Protein AF-A0A9K3NCN4-F1 (afdb_monomer_lite)

Radius of gyration: 15.62 Å; chains: 1; bounding box: 36×31×40 Å

Secondary structure (DSSP, 8-state):
-HHHHHHH-THHHHHHHHHHHTT---TT-EEEEEE-TTSGGGTT----EEEEEE----B-TTSSS-BPPP-HHHHHHHHHHHHHHHHHTT------------TT-HHHHHHHHHHHHHHHHTT--

pLDDT: mean 79.11, std 15.47, range [36.84, 95.0]

InterPro domains:
  IPR031053 Chromodomain-helicase-DNA-binding protein 1-like [PTHR47157] (1-123)
  IPR043472 Macro domain-like [G3DSA:3.40.220.10] (1-124)
  IPR043472 Macro domain-like [SSF52949] (4-121)

Structure (mmCIF, N/CA/C/O backbone):
data_AF-A0A9K3NCN4-F1
#
_entry.id   AF-A0A9K3NCN4-F1
#
loop_
_atom_site.group_PDB
_atom_site.id
_atom_site.type_symbol
_atom_site.label_atom_id
_atom_site.label_alt_id
_atom_site.label_comp_id
_atom_site.label_asym_id
_atom_site.label_entity_id
_atom_site.label_seq_id
_atom_site.pdbx_PDB_ins_code
_atom_site.Cartn_x
_atom_site.Cartn_y
_atom_site.Cartn_z
_atom_site.occupancy
_atom_site.B_iso_or_equiv
_atom_site.auth_seq_id
_atom_site.auth_comp_id
_atom_site.auth_asym_id
_atom_site.auth_atom_id
_atom_site.pdbx_PDB_model_num
ATOM 1 N N . MET A 1 1 ? 9.938 -10.197 5.974 1.00 61.78 1 MET A N 1
ATOM 2 C CA . MET A 1 1 ? 8.781 -9.272 5.950 1.00 61.78 1 MET A CA 1
ATOM 3 C C . MET A 1 1 ? 7.516 -10.028 5.585 1.00 61.78 1 MET A C 1
ATOM 5 O O . MET A 1 1 ? 6.628 -10.057 6.418 1.00 61.78 1 MET A O 1
ATOM 9 N N . TYR A 1 2 ? 7.467 -10.703 4.430 1.00 69.75 2 TYR A N 1
ATOM 10 C CA . TYR A 1 2 ? 6.329 -11.560 4.056 1.00 69.75 2 TYR A CA 1
ATOM 11 C C . TYR A 1 2 ? 6.019 -12.630 5.120 1.00 69.75 2 TYR A C 1
ATOM 13 O O . TYR A 1 2 ? 4.909 -12.672 5.631 1.00 69.75 2 TYR A O 1
ATOM 21 N N . ASP A 1 3 ? 7.036 -13.359 5.595 1.00 75.75 3 ASP A N 1
ATOM 22 C CA . ASP A 1 3 ? 6.861 -14.377 6.650 1.00 75.75 3 ASP A CA 1
ATOM 23 C C . ASP A 1 3 ? 6.365 -13.816 7.994 1.00 75.75 3 ASP A C 1
ATOM 25 O O . ASP A 1 3 ? 5.787 -14.543 8.794 1.00 75.75 3 ASP A O 1
ATOM 29 N N . ALA A 1 4 ? 6.604 -12.529 8.270 1.00 77.25 4 ALA A N 1
ATOM 30 C CA . ALA A 1 4 ? 6.109 -11.888 9.487 1.00 77.25 4 ALA A CA 1
ATOM 31 C C . ALA A 1 4 ? 4.619 -11.538 9.359 1.00 77.25 4 ALA A C 1
ATOM 33 O O . ALA A 1 4 ? 3.880 -11.706 10.319 1.00 77.25 4 ALA A O 1
ATOM 34 N N . LEU A 1 5 ? 4.178 -11.113 8.168 1.00 79.00 5 LEU A N 1
ATOM 35 C CA . LEU A 1 5 ? 2.761 -10.887 7.872 1.00 79.00 5 LEU A CA 1
ATOM 36 C C . LEU A 1 5 ? 1.978 -12.204 7.859 1.00 79.00 5 LEU A C 1
ATOM 38 O O . LEU A 1 5 ? 0.899 -12.262 8.427 1.00 79.00 5 LEU A O 1
ATOM 42 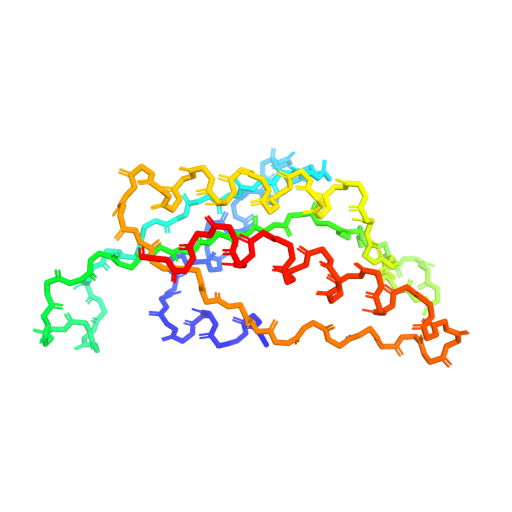N N . ALA A 1 6 ? 2.556 -13.273 7.308 1.00 80.31 6 ALA A N 1
ATOM 43 C CA . ALA A 1 6 ? 1.941 -14.600 7.316 1.00 80.31 6 ALA A CA 1
ATOM 44 C C . ALA A 1 6 ? 1.759 -15.179 8.733 1.00 80.31 6 ALA A C 1
ATOM 46 O O . ALA A 1 6 ? 0.852 -15.971 8.957 1.00 80.31 6 ALA A O 1
ATOM 47 N N . ARG A 1 7 ? 2.612 -14.788 9.692 1.00 80.62 7 ARG A N 1
ATOM 48 C CA . ARG A 1 7 ? 2.434 -15.127 11.116 1.00 80.62 7 ARG A CA 1
ATOM 49 C C . ARG A 1 7 ? 1.370 -14.277 11.802 1.00 80.62 7 ARG A C 1
ATOM 51 O O . ARG A 1 7 ? 0.778 -14.755 12.756 1.00 80.62 7 ARG A O 1
ATOM 58 N N . LEU A 1 8 ? 1.179 -13.038 11.346 1.00 78.38 8 LEU A N 1
ATOM 59 C CA . LEU A 1 8 ? 0.173 -12.127 11.889 1.00 78.38 8 LEU A CA 1
ATOM 60 C C . LEU A 1 8 ? -1.241 -12.552 11.484 1.00 78.38 8 LEU A C 1
ATOM 62 O O . LEU A 1 8 ? -2.141 -12.486 12.309 1.00 78.38 8 LEU A O 1
ATOM 66 N N . SER A 1 9 ? -1.429 -12.961 10.227 1.00 81.81 9 SER A N 1
ATOM 67 C CA . SER A 1 9 ? -2.669 -13.576 9.750 1.00 81.81 9 SER A CA 1
ATOM 68 C C . SER A 1 9 ? -2.440 -14.272 8.408 1.00 81.81 9 SER A C 1
ATOM 70 O O . SER A 1 9 ? -1.796 -13.701 7.520 1.00 81.81 9 SER A O 1
ATOM 72 N N . SER A 1 10 ? -2.998 -15.473 8.216 1.00 84.50 10 SER A N 1
ATOM 73 C CA . SER A 1 10 ? -2.940 -16.179 6.922 1.00 84.50 10 SER A CA 1
ATOM 74 C C . SER A 1 10 ? -3.728 -15.468 5.820 1.00 84.50 10 SER A C 1
ATOM 76 O O . SER A 1 10 ? -3.406 -15.623 4.645 1.00 84.50 10 SER A O 1
ATOM 78 N N . GLN A 1 11 ? -4.689 -14.611 6.176 1.00 86.19 11 GLN A N 1
ATOM 79 C CA . GLN A 1 11 ? -5.488 -13.860 5.204 1.00 86.19 11 GLN A CA 1
ATOM 80 C C . GLN A 1 11 ? -4.647 -12.873 4.380 1.00 86.19 11 GLN A C 1
ATOM 82 O O . GLN A 1 11 ? -4.980 -12.565 3.237 1.00 86.19 11 GLN A O 1
ATOM 87 N N . ILE A 1 12 ? -3.544 -12.364 4.942 1.00 87.06 12 ILE A N 1
ATOM 88 C CA . ILE A 1 12 ? -2.685 -11.378 4.275 1.00 87.06 12 ILE A CA 1
ATOM 89 C C . ILE A 1 12 ? -1.969 -11.979 3.052 1.00 87.06 12 ILE A C 1
ATOM 91 O O . ILE A 1 12 ? -2.097 -11.407 1.964 1.00 87.06 12 ILE A O 1
ATOM 95 N N . PRO A 1 13 ? -1.205 -13.086 3.179 1.00 89.25 13 PRO A N 1
ATOM 96 C CA . PRO A 1 13 ? -0.597 -13.731 2.021 1.00 89.25 13 PRO A CA 1
ATOM 97 C C . PRO A 1 13 ? -1.647 -14.271 1.041 1.00 89.25 13 PRO A C 1
ATOM 99 O O . PRO A 1 13 ? -1.480 -14.072 -0.157 1.00 89.25 13 PRO A O 1
ATOM 102 N N . GLU A 1 14 ? -2.758 -14.844 1.518 1.00 89.94 14 GLU A N 1
ATOM 103 C CA . GLU A 1 14 ? -3.839 -15.335 0.646 1.00 89.94 14 GLU A CA 1
ATOM 104 C C . GLU A 1 14 ? -4.432 -14.219 -0.227 1.00 89.94 14 GLU A C 1
ATOM 106 O O . GLU A 1 14 ? -4.576 -14.374 -1.439 1.00 89.94 14 GLU A O 1
ATOM 111 N N . ALA A 1 15 ? -4.722 -13.052 0.357 1.00 90.62 15 ALA A N 1
ATOM 112 C CA . ALA A 1 15 ? -5.242 -11.912 -0.393 1.00 90.62 15 ALA A CA 1
ATOM 113 C C . ALA A 1 15 ? -4.232 -11.375 -1.419 1.00 90.62 15 ALA A C 1
ATOM 115 O O . ALA A 1 15 ? -4.616 -10.994 -2.527 1.00 90.62 15 ALA A O 1
ATOM 116 N N . TYR A 1 16 ? -2.943 -11.350 -1.068 1.00 90.69 16 TYR A N 1
ATOM 117 C CA . TYR A 1 16 ? -1.881 -10.955 -1.991 1.00 90.69 16 TYR A CA 1
ATOM 118 C C . TYR A 1 16 ? -1.746 -11.936 -3.165 1.00 90.69 16 TYR A C 1
ATOM 120 O O . TYR A 1 16 ? -1.628 -11.511 -4.316 1.00 90.69 16 TYR A O 1
ATOM 128 N N . GLU A 1 17 ? -1.785 -13.238 -2.887 1.00 92.00 17 GLU A N 1
ATOM 129 C CA . GLU A 1 17 ? -1.694 -14.295 -3.893 1.00 92.00 17 GLU A CA 1
ATOM 130 C C . GLU A 1 17 ? -2.899 -14.267 -4.832 1.00 92.00 17 GLU A C 1
ATOM 132 O O . GLU A 1 17 ? -2.709 -14.211 -6.045 1.00 92.00 17 GLU A O 1
ATOM 137 N N . HIS A 1 18 ? -4.121 -14.156 -4.303 1.00 93.00 18 HIS A N 1
ATOM 138 C CA . HIS A 1 18 ? -5.317 -13.978 -5.126 1.00 93.00 18 HIS A CA 1
ATOM 139 C C . HIS A 1 18 ? -5.221 -12.729 -6.011 1.00 93.00 18 HIS A C 1
ATOM 141 O O . HIS A 1 18 ? -5.447 -12.817 -7.216 1.00 93.00 18 HIS A O 1
ATOM 147 N N . ALA A 1 19 ? -4.827 -11.573 -5.465 1.00 92.50 19 ALA A N 1
ATOM 148 C CA . ALA A 1 19 ? -4.635 -10.369 -6.276 1.00 92.50 19 ALA A CA 1
ATOM 149 C C . ALA A 1 19 ? -3.611 -10.603 -7.402 1.00 92.50 19 ALA A C 1
ATOM 151 O O . ALA A 1 19 ? -3.809 -10.151 -8.529 1.00 92.50 19 ALA A O 1
ATOM 152 N N . SER A 1 20 ? -2.545 -11.364 -7.136 1.00 90.44 20 SER A N 1
ATOM 153 C CA . SER A 1 20 ? -1.580 -11.752 -8.166 1.00 90.44 20 SER A CA 1
ATOM 154 C C . SER A 1 20 ? -2.192 -12.663 -9.234 1.00 90.44 20 SER A C 1
ATOM 156 O O . SER A 1 20 ? -1.920 -12.467 -10.418 1.00 90.44 20 SER A O 1
ATOM 158 N N . GLU A 1 21 ? -2.980 -13.662 -8.840 1.00 93.81 21 GLU A N 1
ATOM 159 C CA . GLU A 1 21 ? -3.619 -14.624 -9.747 1.00 93.81 21 GLU A CA 1
ATOM 160 C C . GLU A 1 21 ? -4.647 -13.961 -10.668 1.00 93.81 21 GLU A C 1
ATOM 162 O O . GLU A 1 21 ? -4.721 -14.289 -11.853 1.00 93.81 21 GLU A O 1
ATOM 167 N N . PHE A 1 22 ? -5.390 -12.981 -10.150 1.00 93.56 22 PHE A N 1
ATOM 168 C CA . PHE A 1 22 ? -6.354 -12.196 -10.921 1.00 93.56 22 PHE A CA 1
ATOM 169 C C . PHE A 1 22 ? -5.717 -11.042 -11.711 1.00 93.56 22 PHE A C 1
ATOM 171 O O . PHE A 1 22 ? -6.416 -10.358 -12.457 1.00 93.56 22 PHE A O 1
ATOM 178 N N . GLY A 1 23 ? -4.399 -10.842 -11.598 1.00 91.56 23 GLY A N 1
ATOM 179 C CA . GLY A 1 23 ? -3.687 -9.767 -12.291 1.00 91.56 23 GLY A CA 1
ATOM 180 C C . GLY A 1 23 ? -4.024 -8.370 -11.764 1.00 91.56 23 GLY A C 1
ATOM 181 O O . GLY A 1 23 ? -3.917 -7.405 -12.509 1.00 91.56 23 GLY A O 1
ATOM 182 N N . ASP A 1 24 ? -4.423 -8.267 -10.498 1.00 93.25 24 ASP A N 1
ATOM 183 C CA . ASP A 1 24 ? -4.858 -7.036 -9.828 1.00 93.25 24 ASP A CA 1
ATOM 184 C C . ASP A 1 24 ? -3.714 -6.312 -9.093 1.00 93.25 24 ASP A C 1
ATOM 186 O O . ASP A 1 24 ? -3.934 -5.366 -8.350 1.00 93.25 24 ASP A O 1
ATOM 190 N N . LEU A 1 25 ? -2.465 -6.753 -9.277 1.00 92.94 25 LEU A N 1
ATOM 191 C CA . LEU A 1 25 ? -1.286 -6.114 -8.688 1.00 92.94 25 LEU A CA 1
ATOM 192 C C . LEU A 1 25 ? -0.639 -5.140 -9.679 1.00 92.94 25 LEU A C 1
ATOM 194 O O . LEU A 1 25 ? 0.284 -5.518 -10.410 1.00 92.94 25 LEU A O 1
ATOM 198 N N . HIS A 1 26 ? -1.065 -3.875 -9.679 1.00 93.94 26 HIS A N 1
ATOM 199 C CA . HIS A 1 26 ? -0.462 -2.834 -10.514 1.00 93.94 26 HIS A CA 1
ATOM 200 C C . HIS A 1 26 ? 0.432 -1.894 -9.705 1.00 93.94 26 HIS A C 1
ATOM 202 O O . HIS A 1 26 ? 0.218 -1.622 -8.526 1.00 93.94 26 HIS A O 1
ATOM 208 N N . LEU A 1 27 ? 1.474 -1.369 -10.352 1.00 93.81 27 LEU A N 1
ATOM 209 C CA . LEU A 1 27 ? 2.334 -0.353 -9.746 1.00 93.81 27 LEU A CA 1
ATOM 210 C C . LEU A 1 27 ? 1.510 0.867 -9.302 1.00 93.81 27 LEU A C 1
ATOM 212 O O . LEU A 1 27 ? 0.772 1.445 -10.097 1.00 93.81 27 LEU A O 1
ATOM 216 N N . GLY A 1 28 ? 1.679 1.273 -8.043 1.00 93.06 28 GLY A N 1
ATOM 217 C CA . GLY A 1 28 ? 0.930 2.361 -7.411 1.00 93.06 28 GLY A CA 1
ATOM 218 C C . GLY A 1 28 ? -0.344 1.917 -6.682 1.00 93.06 28 GLY A C 1
ATOM 219 O O . GLY A 1 28 ? -1.005 2.757 -6.050 1.00 93.06 28 GLY A O 1
ATOM 220 N N . ASP A 1 29 ? -0.688 0.628 -6.726 1.00 95.00 29 ASP A N 1
ATOM 221 C CA . ASP A 1 29 ? -1.813 0.083 -5.970 1.00 95.00 29 ASP A CA 1
ATOM 222 C C . ASP A 1 29 ? -1.499 -0.023 -4.476 1.00 95.00 29 ASP A C 1
ATOM 224 O O . ASP A 1 29 ? -0.364 -0.261 -4.052 1.00 95.00 29 ASP A O 1
ATOM 228 N N . LEU A 1 30 ? -2.545 0.180 -3.672 1.00 95.00 30 LEU A N 1
ATOM 229 C CA . LEU A 1 30 ? -2.512 0.037 -2.223 1.00 95.00 30 LEU A CA 1
ATOM 230 C C . LEU A 1 30 ? -3.683 -0.850 -1.802 1.00 95.00 30 LEU A C 1
ATOM 232 O O . LEU A 1 30 ? -4.824 -0.391 -1.781 1.00 95.00 30 LEU A O 1
ATOM 236 N N . HIS A 1 31 ? -3.393 -2.100 -1.455 1.00 94.44 31 HIS A N 1
ATOM 237 C CA . HIS A 1 31 ? -4.404 -3.056 -1.012 1.00 94.44 31 HIS A CA 1
ATOM 238 C C . HIS A 1 31 ? -4.528 -2.943 0.501 1.00 94.44 31 HIS A C 1
ATOM 240 O O . HIS A 1 31 ? -3.566 -3.184 1.230 1.00 94.44 31 HIS A O 1
ATOM 246 N N . LEU A 1 32 ? -5.699 -2.519 0.964 1.00 92.62 32 LEU A N 1
ATOM 247 C CA . LEU A 1 32 ? -5.979 -2.296 2.372 1.00 92.62 32 LEU A CA 1
ATOM 248 C C . LEU A 1 32 ? -6.810 -3.467 2.911 1.00 92.62 32 LEU A C 1
ATOM 250 O O . LEU A 1 32 ? -7.955 -3.650 2.509 1.00 92.62 32 LEU A O 1
ATOM 254 N N . LEU A 1 33 ? -6.217 -4.242 3.812 1.00 90.75 33 LEU A N 1
ATOM 255 C CA . LEU A 1 33 ? -6.774 -5.464 4.384 1.00 90.75 33 LEU A CA 1
ATOM 256 C C . LEU A 1 33 ? -7.070 -5.235 5.866 1.00 90.75 33 LEU A C 1
ATOM 258 O O . LEU A 1 33 ? -6.214 -4.731 6.593 1.00 90.75 33 LEU A O 1
ATOM 262 N N . GLU A 1 34 ? -8.268 -5.592 6.315 1.00 89.25 34 GLU A N 1
ATOM 263 C CA . GLU A 1 34 ? -8.612 -5.611 7.738 1.00 89.25 34 GLU A CA 1
ATOM 264 C C . GLU A 1 34 ? -8.211 -6.966 8.325 1.00 89.25 34 GLU A C 1
ATOM 266 O O . GLU A 1 34 ? -8.542 -8.004 7.758 1.00 89.25 34 GLU A O 1
ATOM 271 N N . ILE A 1 35 ? -7.486 -6.961 9.445 1.00 83.25 35 ILE A N 1
ATOM 272 C CA . ILE A 1 35 ? -7.165 -8.186 10.178 1.00 83.25 35 ILE A CA 1
ATOM 273 C C . ILE A 1 35 ? -8.358 -8.482 11.083 1.00 83.25 35 ILE A C 1
ATOM 275 O O . ILE A 1 35 ? -8.529 -7.858 12.133 1.00 83.25 35 ILE A O 1
ATOM 279 N N . THR A 1 36 ? -9.214 -9.410 10.663 1.00 70.25 36 THR A N 1
ATOM 280 C CA . THR A 1 36 ? -10.328 -9.880 11.490 1.00 70.25 36 THR A CA 1
ATOM 281 C C . THR A 1 36 ? -9.799 -10.826 12.569 1.00 70.25 36 THR A C 1
ATOM 283 O O . THR A 1 36 ? -9.081 -11.769 12.256 1.00 70.25 36 THR A O 1
ATOM 286 N N . GLY A 1 37 ? -10.129 -10.565 13.838 1.00 55.84 37 GLY A N 1
ATOM 287 C CA . GLY A 1 37 ? -9.558 -11.218 15.028 1.00 55.84 37 GLY A CA 1
ATOM 288 C C . GLY A 1 37 ? -9.942 -12.685 15.269 1.00 55.84 37 GLY A C 1
ATOM 289 O O . GLY A 1 37 ? -10.252 -13.048 16.401 1.00 55.84 37 GLY A O 1
ATOM 290 N N . GLU A 1 38 ? -9.939 -13.528 14.240 1.00 54.62 38 GLU A N 1
ATOM 291 C CA . GLU A 1 38 ? -10.072 -14.984 14.401 1.00 54.62 38 GLU A CA 1
ATOM 292 C C . GLU A 1 38 ? -8.751 -15.639 14.851 1.00 54.62 38 GLU A C 1
ATOM 294 O O . GLU A 1 38 ? -8.762 -16.734 15.414 1.00 54.62 38 GLU A O 1
ATOM 299 N N . ASP A 1 39 ? -7.627 -14.932 14.693 1.00 54.81 39 ASP A N 1
ATOM 300 C CA . ASP A 1 39 ? -6.299 -15.367 15.125 1.00 54.81 39 ASP A CA 1
ATOM 301 C C . ASP A 1 39 ? -6.103 -15.133 16.642 1.00 54.81 39 ASP A C 1
ATOM 303 O O . ASP A 1 39 ? -6.321 -14.036 17.165 1.00 54.81 39 ASP A O 1
ATOM 307 N N . GLU A 1 40 ? -5.706 -16.184 17.375 1.00 52.97 40 GLU A N 1
ATOM 308 C CA . GLU A 1 40 ? -5.758 -16.254 18.849 1.00 52.97 40 GLU A CA 1
ATOM 309 C C . GLU A 1 40 ? -4.968 -15.162 19.600 1.00 52.97 40 GLU A C 1
ATOM 311 O O . GLU A 1 40 ? -5.269 -14.898 20.766 1.00 52.97 40 GLU A O 1
ATOM 316 N N . GLU A 1 41 ? -4.007 -14.499 18.949 1.00 52.53 41 GLU A N 1
ATOM 317 C CA . GLU A 1 41 ? -3.202 -13.410 19.528 1.00 52.53 41 GLU A CA 1
ATOM 318 C C . GLU A 1 41 ? -3.949 -12.063 19.621 1.00 52.53 41 GLU A C 1
ATOM 320 O O . GLU A 1 41 ? -3.509 -11.173 20.347 1.00 52.53 41 GLU A O 1
ATOM 325 N N . ASN A 1 42 ? -5.108 -11.912 18.964 1.00 50.53 42 ASN A N 1
ATOM 326 C CA . ASN A 1 42 ? -5.917 -10.681 18.979 1.00 50.53 42 ASN A CA 1
ATOM 327 C C . ASN A 1 42 ? -7.070 -10.690 20.005 1.00 50.53 42 ASN A C 1
ATOM 329 O O . ASN A 1 42 ? -7.908 -9.785 20.019 1.00 50.53 42 ASN A O 1
ATOM 333 N N . LYS A 1 43 ? -7.118 -11.685 20.902 1.00 51.06 43 LYS A N 1
ATOM 334 C CA . LYS A 1 43 ? -8.176 -11.810 21.926 1.00 51.06 43 LYS A CA 1
ATOM 335 C C . LYS A 1 43 ? -8.137 -10.723 23.013 1.00 51.06 43 LYS A C 1
ATOM 337 O O . LYS A 1 43 ? -9.129 -10.570 23.721 1.00 51.06 43 LYS A O 1
ATOM 342 N N . ASP A 1 44 ? -7.047 -9.959 23.129 1.00 49.72 44 ASP A N 1
ATOM 343 C CA . ASP A 1 44 ? -6.802 -9.079 24.287 1.00 49.72 44 ASP A CA 1
ATOM 344 C C . ASP A 1 44 ? -7.159 -7.590 24.102 1.00 49.72 44 ASP A C 1
ATOM 346 O O . ASP A 1 44 ? -6.913 -6.777 24.992 1.00 49.72 44 ASP A O 1
ATOM 350 N N . GLY A 1 45 ? -7.834 -7.209 23.012 1.00 47.38 45 GLY A N 1
ATOM 351 C CA . GLY A 1 45 ? -8.597 -5.956 23.024 1.00 47.38 45 GLY A CA 1
ATOM 352 C C . GLY A 1 45 ? -8.731 -5.235 21.692 1.00 47.38 45 GLY A C 1
ATOM 353 O O . GLY A 1 45 ? -7.759 -4.713 21.169 1.00 47.38 45 GLY A O 1
ATOM 354 N N . ASN A 1 46 ? -9.978 -5.145 21.222 1.00 52.69 46 ASN A N 1
ATOM 355 C CA . ASN A 1 46 ? -10.680 -3.981 20.648 1.00 52.69 46 ASN A CA 1
ATOM 356 C C . ASN A 1 46 ? -9.963 -3.016 19.672 1.00 52.69 46 ASN A C 1
ATOM 358 O O . ASN A 1 46 ? -10.450 -1.904 19.467 1.00 52.69 46 ASN A O 1
ATOM 362 N N . VAL A 1 47 ? -8.830 -3.383 19.075 1.00 61.34 47 VAL A N 1
ATOM 363 C CA . VAL A 1 47 ? -8.120 -2.545 18.104 1.00 61.34 47 VAL A CA 1
ATOM 364 C C . VAL A 1 47 ? -8.243 -3.193 16.734 1.00 61.34 47 VAL A C 1
ATOM 366 O O . VAL A 1 47 ? -7.584 -4.192 16.458 1.00 61.34 47 VAL A O 1
ATOM 369 N N . ASN A 1 48 ? -9.074 -2.619 15.860 1.00 74.38 48 ASN A N 1
ATOM 370 C CA . ASN A 1 48 ? -9.110 -3.028 14.458 1.00 74.38 48 ASN A CA 1
ATOM 371 C C . ASN A 1 48 ? -7.734 -2.742 13.844 1.00 74.38 48 ASN A C 1
ATOM 373 O O . ASN A 1 48 ? -7.341 -1.582 13.693 1.00 74.38 48 ASN A O 1
ATOM 377 N N . GLN A 1 49 ? -7.000 -3.796 13.501 1.00 84.06 49 GLN A N 1
ATOM 378 C CA . GLN A 1 49 ? -5.713 -3.693 12.829 1.00 84.06 49 GLN A CA 1
ATOM 379 C C . GLN A 1 49 ? -5.904 -3.799 11.320 1.00 84.06 49 GLN A C 1
ATOM 381 O O . GLN A 1 49 ? -6.744 -4.545 10.823 1.00 84.06 49 GLN A O 1
ATOM 386 N N . TRP A 1 50 ? -5.114 -3.022 10.587 1.00 89.44 50 TRP A N 1
ATOM 387 C CA . TRP A 1 50 ? -5.193 -2.930 9.137 1.00 89.44 50 TRP A CA 1
ATOM 388 C C . TRP A 1 50 ? -3.795 -3.085 8.549 1.00 89.44 50 TRP A C 1
ATOM 390 O O . TRP A 1 50 ? -2.828 -2.527 9.071 1.00 89.44 50 TRP A O 1
ATOM 400 N N . VAL A 1 51 ? -3.691 -3.804 7.436 1.00 91.31 51 VAL A N 1
ATOM 401 C CA . VAL A 1 51 ? -2.455 -3.956 6.666 1.00 91.31 51 VAL A CA 1
ATOM 402 C C . VAL A 1 51 ? -2.639 -3.297 5.313 1.00 91.31 51 VAL A C 1
ATOM 404 O O . VAL A 1 51 ? -3.565 -3.615 4.576 1.00 91.31 51 VAL A O 1
ATOM 407 N N . ALA A 1 52 ? -1.738 -2.377 4.982 1.00 92.88 52 ALA A N 1
ATOM 408 C CA . ALA A 1 52 ? -1.710 -1.712 3.689 1.00 92.88 52 ALA A CA 1
ATOM 409 C C . ALA A 1 52 ? -0.527 -2.243 2.863 1.00 92.88 52 ALA A C 1
ATOM 411 O O . ALA A 1 52 ? 0.634 -1.974 3.177 1.00 92.88 52 ALA A O 1
ATOM 412 N N . LEU A 1 53 ? -0.816 -3.014 1.814 1.00 92.50 53 LEU A N 1
ATOM 413 C CA . LEU A 1 53 ? 0.175 -3.567 0.890 1.00 92.50 53 LEU A CA 1
ATOM 414 C C . LEU A 1 53 ? 0.366 -2.610 -0.291 1.00 92.50 53 LEU A C 1
ATOM 416 O O . LEU A 1 53 ? -0.522 -2.465 -1.127 1.00 92.50 53 LEU A O 1
ATOM 420 N N . ALA A 1 54 ? 1.524 -1.952 -0.350 1.00 93.38 54 ALA A N 1
ATOM 421 C CA . ALA A 1 54 ? 1.875 -1.011 -1.412 1.00 93.38 54 ALA A CA 1
ATOM 422 C C . ALA A 1 54 ? 2.666 -1.699 -2.536 1.00 93.38 54 ALA A C 1
ATOM 424 O O . ALA A 1 54 ? 3.746 -2.252 -2.299 1.00 93.38 54 ALA A O 1
ATOM 425 N N . VAL A 1 55 ? 2.174 -1.615 -3.771 1.00 94.25 55 VAL A N 1
ATOM 426 C CA . VAL A 1 55 ? 2.828 -2.192 -4.952 1.00 94.25 55 VAL A CA 1
ATOM 427 C C . VAL A 1 55 ? 3.736 -1.140 -5.592 1.00 94.25 55 VAL A C 1
ATOM 429 O O . VAL A 1 55 ? 3.321 -0.337 -6.419 1.00 94.25 55 VAL A O 1
ATOM 432 N N . VAL A 1 56 ? 5.007 -1.121 -5.186 1.00 93.12 56 VAL A N 1
ATOM 433 C CA . VAL A 1 56 ? 5.985 -0.082 -5.593 1.00 93.12 56 VAL A CA 1
ATOM 434 C C . VAL A 1 56 ? 7.230 -0.645 -6.282 1.00 93.12 56 VAL A C 1
ATOM 436 O O . VAL A 1 56 ? 8.178 0.085 -6.576 1.00 93.12 56 VAL A O 1
ATOM 439 N N . GLN A 1 57 ? 7.256 -1.956 -6.518 1.00 91.31 57 GLN A N 1
ATOM 440 C CA . GLN A 1 57 ? 8.338 -2.659 -7.201 1.00 91.31 57 GLN A CA 1
ATOM 441 C C . GLN A 1 57 ? 7.760 -3.649 -8.206 1.00 91.31 57 GLN A C 1
ATOM 443 O O . GLN A 1 57 ? 6.703 -4.233 -7.984 1.00 91.31 57 GLN A O 1
ATOM 448 N N . THR A 1 58 ? 8.503 -3.891 -9.282 1.00 90.81 58 THR A N 1
ATOM 449 C CA . THR A 1 58 ? 8.205 -4.963 -10.238 1.00 90.81 58 THR A CA 1
ATOM 450 C C . THR A 1 58 ? 9.111 -6.160 -9.998 1.00 90.81 58 THR A C 1
ATOM 452 O O . THR A 1 58 ? 10.239 -6.023 -9.510 1.00 90.81 58 THR A O 1
ATOM 455 N N . TYR A 1 59 ? 8.622 -7.341 -10.371 1.00 89.44 59 TYR A N 1
ATOM 456 C CA . TYR A 1 59 ? 9.380 -8.583 -10.341 1.00 89.44 59 TYR A CA 1
ATOM 457 C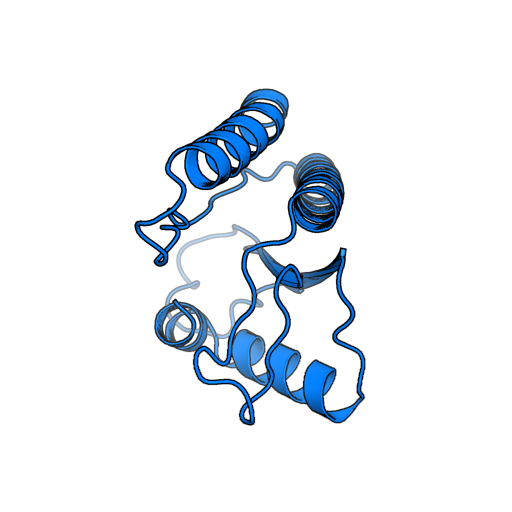 C . TYR A 1 59 ? 9.516 -9.156 -11.752 1.00 89.44 59 TYR A C 1
ATOM 459 O O . TYR A 1 59 ? 8.534 -9.342 -12.465 1.00 89.44 59 TYR A O 1
ATOM 467 N N . ASN A 1 60 ? 10.746 -9.452 -12.160 1.00 89.31 60 ASN A N 1
ATOM 468 C CA . ASN A 1 60 ? 11.048 -10.111 -13.420 1.00 89.31 60 ASN A CA 1
ATOM 469 C C . ASN A 1 60 ? 12.141 -11.171 -13.202 1.00 89.31 60 ASN A C 1
ATOM 471 O O . ASN A 1 60 ? 13.321 -10.814 -13.113 1.00 89.31 60 ASN A O 1
ATOM 475 N N . PRO A 1 61 ? 11.795 -12.472 -13.179 1.00 90.19 61 PRO A N 1
ATOM 476 C CA . PRO A 1 61 ? 12.749 -13.542 -12.884 1.00 90.19 61 PRO A CA 1
ATOM 477 C C . PRO A 1 61 ? 13.830 -13.705 -13.964 1.00 90.19 61 PRO A C 1
ATOM 479 O O . PRO A 1 61 ? 14.835 -14.365 -13.727 1.00 90.19 61 PRO A O 1
ATOM 482 N N . ARG A 1 62 ? 13.660 -13.095 -15.148 1.00 92.81 62 ARG A N 1
ATOM 483 C CA . ARG A 1 62 ? 14.639 -13.156 -16.245 1.00 92.81 62 ARG A CA 1
ATOM 484 C C . ARG A 1 62 ? 15.805 -12.173 -16.072 1.00 92.81 62 ARG A C 1
ATOM 486 O O . ARG A 1 62 ? 16.770 -12.244 -16.829 1.00 92.81 62 ARG A O 1
ATOM 493 N N . ARG A 1 63 ? 15.731 -11.229 -15.124 1.00 88.38 63 ARG A N 1
ATOM 494 C CA . ARG A 1 63 ? 16.794 -10.238 -14.868 1.00 88.38 63 ARG A CA 1
ATOM 495 C C . ARG A 1 63 ? 17.814 -10.763 -13.857 1.00 88.38 63 ARG A C 1
ATOM 497 O O . ARG A 1 63 ? 17.460 -11.477 -12.928 1.00 88.38 63 ARG A O 1
ATOM 504 N N . LYS A 1 64 ? 19.067 -10.296 -13.968 1.00 88.44 64 LYS A N 1
ATOM 505 C CA . LYS A 1 64 ? 20.140 -10.561 -12.983 1.00 88.44 64 LYS A CA 1
ATOM 506 C C . LYS A 1 64 ? 19.745 -10.153 -11.557 1.00 88.44 64 LYS A C 1
ATOM 508 O O . LYS A 1 64 ? 20.109 -10.829 -10.604 1.00 88.44 64 LYS A O 1
ATOM 513 N N . VAL A 1 65 ? 19.007 -9.050 -11.429 1.00 85.50 65 VAL A N 1
ATOM 514 C CA . VAL A 1 65 ? 18.353 -8.625 -10.186 1.00 85.50 65 VAL A CA 1
ATOM 515 C C . VAL A 1 65 ? 16.845 -8.651 -10.450 1.00 85.50 65 VAL A C 1
ATOM 517 O O . VAL A 1 65 ? 16.358 -7.791 -11.194 1.00 85.50 65 VAL A O 1
ATOM 520 N N . PRO A 1 66 ? 16.111 -9.647 -9.917 1.00 86.12 66 PRO A N 1
ATOM 521 C CA . PRO A 1 66 ? 14.710 -9.848 -10.274 1.00 86.12 66 PRO A CA 1
ATOM 522 C C . PRO A 1 66 ? 13.775 -8.712 -9.860 1.00 86.12 66 PRO A C 1
ATOM 524 O O . PRO A 1 66 ? 12.808 -8.443 -10.563 1.00 86.12 66 PRO A O 1
ATOM 527 N N . ARG A 1 67 ? 14.058 -8.026 -8.747 1.00 88.19 67 ARG A N 1
ATOM 528 C CA . ARG A 1 67 ? 13.253 -6.892 -8.269 1.00 88.19 67 ARG A CA 1
ATOM 529 C C . ARG A 1 67 ? 13.800 -5.567 -8.799 1.00 88.19 67 ARG A C 1
ATOM 531 O O . ARG A 1 67 ? 15.015 -5.380 -8.867 1.00 88.19 67 ARG A O 1
ATOM 538 N N . SER A 1 68 ? 12.916 -4.652 -9.184 1.00 88.56 68 SER A N 1
ATOM 539 C CA . SER A 1 68 ? 13.304 -3.266 -9.476 1.00 88.56 68 SER A CA 1
ATOM 540 C C . SER A 1 68 ? 13.707 -2.515 -8.201 1.00 88.56 68 SER A C 1
ATOM 542 O O . SER A 1 68 ? 13.453 -2.981 -7.089 1.00 88.56 68 SER A O 1
ATOM 544 N N . SER A 1 69 ? 14.291 -1.324 -8.349 1.00 86.50 69 SER A N 1
ATOM 545 C CA . SER A 1 69 ? 14.288 -0.340 -7.263 1.00 86.50 69 SER A CA 1
ATOM 546 C C . SER A 1 69 ? 12.845 0.029 -6.894 1.00 86.50 69 SER A C 1
ATOM 548 O O . SER A 1 69 ? 11.896 -0.260 -7.635 1.00 86.50 69 SER A O 1
ATOM 550 N N . ILE A 1 70 ? 12.681 0.614 -5.710 1.00 86.44 70 ILE A N 1
ATOM 551 C CA . ILE A 1 70 ? 11.403 1.170 -5.265 1.00 86.44 70 ILE A CA 1
ATOM 552 C C .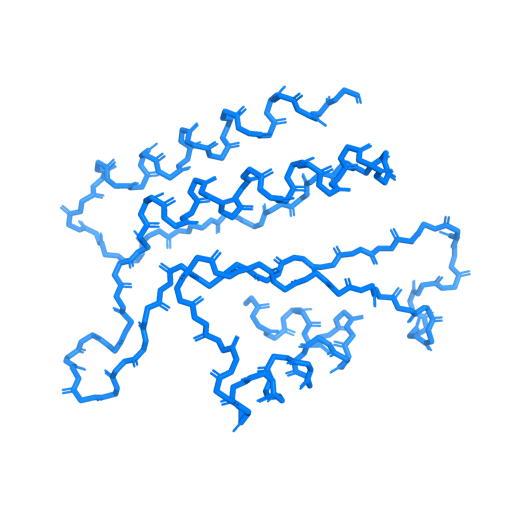 ILE A 1 70 ? 11.104 2.391 -6.116 1.00 86.44 70 ILE A C 1
ATOM 554 O O . ILE A 1 70 ? 11.910 3.319 -6.168 1.00 86.44 70 ILE A O 1
ATOM 558 N N . SER A 1 71 ? 9.942 2.394 -6.753 1.00 89.38 71 SER A N 1
ATOM 559 C CA . SER A 1 71 ? 9.516 3.540 -7.533 1.00 89.38 71 SER A CA 1
ATOM 560 C C . SER A 1 71 ? 9.005 4.643 -6.607 1.00 89.38 71 SER A C 1
ATOM 562 O O . SER A 1 71 ? 8.033 4.469 -5.871 1.00 89.38 71 SER A O 1
ATOM 564 N N . ILE A 1 72 ? 9.716 5.771 -6.598 1.00 87.38 72 ILE A N 1
ATOM 565 C CA . ILE A 1 72 ? 9.456 6.903 -5.700 1.00 87.38 72 ILE A CA 1
ATOM 566 C C . ILE A 1 72 ? 8.073 7.546 -5.931 1.00 87.38 72 ILE A C 1
ATOM 568 O O . ILE A 1 72 ? 7.390 7.790 -4.934 1.00 87.38 72 ILE A O 1
ATOM 572 N N . PRO A 1 73 ? 7.617 7.793 -7.177 1.00 90.75 73 PRO A N 1
ATOM 573 C CA . PRO A 1 73 ? 6.291 8.373 -7.420 1.00 90.75 73 PRO A CA 1
ATOM 574 C C . PRO A 1 73 ? 5.148 7.488 -6.903 1.00 90.75 73 PRO A C 1
ATOM 576 O O . PRO A 1 73 ? 4.234 7.962 -6.231 1.00 90.75 73 PRO A O 1
ATOM 579 N N . GLU A 1 74 ? 5.226 6.186 -7.161 1.00 92.81 74 GLU A N 1
ATOM 580 C CA . GLU A 1 74 ? 4.244 5.188 -6.745 1.00 92.81 74 GLU A CA 1
ATOM 581 C C . GLU A 1 74 ? 4.255 5.020 -5.225 1.00 92.81 74 GLU A C 1
ATOM 583 O O . GLU A 1 74 ? 3.195 4.884 -4.616 1.00 92.81 74 GLU A O 1
ATOM 588 N N . LEU A 1 75 ? 5.431 5.094 -4.590 1.00 90.56 75 LEU A N 1
ATOM 589 C CA . LEU A 1 75 ? 5.539 5.121 -3.134 1.00 90.56 75 LEU A CA 1
ATOM 590 C C . LEU A 1 75 ? 4.865 6.362 -2.543 1.00 90.56 75 LEU A C 1
ATOM 592 O O . LEU A 1 75 ? 4.122 6.233 -1.573 1.00 90.56 75 LEU A O 1
ATOM 596 N N . GLU A 1 76 ? 5.091 7.550 -3.108 1.00 90.19 76 GLU A N 1
ATOM 597 C CA . GLU A 1 76 ? 4.424 8.776 -2.657 1.00 90.19 76 GLU A CA 1
ATOM 598 C C . GLU A 1 76 ? 2.897 8.669 -2.805 1.00 90.19 76 GLU A C 1
ATOM 600 O O . GLU A 1 76 ? 2.158 9.004 -1.875 1.00 90.19 76 GLU A O 1
ATOM 605 N N . GLN A 1 77 ? 2.416 8.117 -3.922 1.00 92.31 77 GLN A N 1
ATOM 606 C CA . GLN A 1 77 ? 0.993 7.856 -4.140 1.00 92.31 77 GLN A CA 1
ATOM 607 C C . GLN A 1 77 ? 0.424 6.872 -3.103 1.00 92.31 77 GLN A C 1
ATOM 609 O O . GLN A 1 77 ? -0.633 7.130 -2.521 1.00 92.31 77 GLN A O 1
ATOM 614 N N . CYS A 1 78 ? 1.123 5.765 -2.842 1.00 93.69 78 CYS A N 1
ATOM 615 C CA . CYS A 1 78 ? 0.720 4.766 -1.852 1.00 93.69 78 CYS A CA 1
ATOM 616 C C . CYS A 1 78 ? 0.699 5.345 -0.435 1.00 93.69 78 CYS A C 1
ATOM 618 O O . CYS A 1 78 ? -0.269 5.136 0.292 1.00 93.69 78 CYS A O 1
ATOM 620 N N . LEU A 1 79 ? 1.720 6.119 -0.052 1.00 91.62 79 LEU A N 1
ATOM 621 C CA . LEU A 1 79 ? 1.771 6.791 1.246 1.00 91.62 79 LEU A CA 1
ATOM 622 C C . LEU A 1 79 ? 0.617 7.783 1.398 1.00 91.62 79 LEU A C 1
ATOM 624 O O . LEU A 1 79 ? -0.036 7.789 2.434 1.00 91.62 79 LEU A O 1
ATOM 628 N N . SER A 1 80 ? 0.291 8.551 0.356 1.00 91.06 80 SER A N 1
ATOM 629 C CA . SER A 1 80 ? -0.857 9.461 0.388 1.00 91.06 80 SER A CA 1
ATOM 630 C C . SER A 1 80 ? -2.186 8.720 0.594 1.00 91.06 80 SER A C 1
ATOM 632 O O . SER A 1 80 ? -3.007 9.157 1.401 1.00 91.06 80 SER A O 1
ATOM 634 N N . LYS A 1 81 ? -2.408 7.598 -0.108 1.00 93.12 81 LYS A N 1
ATOM 635 C CA . LYS A 1 81 ? -3.603 6.746 0.055 1.00 93.12 81 LYS A CA 1
ATOM 636 C C . LYS A 1 81 ? -3.670 6.125 1.459 1.00 93.12 81 LYS A C 1
ATOM 638 O O . LYS A 1 81 ? -4.738 6.101 2.076 1.00 93.12 81 LYS A O 1
ATOM 643 N N . ALA A 1 82 ? -2.533 5.655 1.976 1.00 92.56 82 ALA A N 1
ATOM 644 C CA . ALA A 1 82 ? -2.426 5.062 3.306 1.00 92.56 82 ALA A CA 1
ATOM 645 C C . ALA A 1 82 ? -2.712 6.101 4.397 1.00 92.56 82 ALA A C 1
ATOM 647 O O . ALA A 1 82 ? -3.534 5.851 5.271 1.00 92.56 82 ALA A O 1
ATOM 648 N N . SER A 1 83 ? -2.113 7.291 4.298 1.00 89.50 83 SER A N 1
ATOM 649 C CA . SER A 1 83 ? -2.363 8.426 5.193 1.00 89.50 83 SER A CA 1
ATOM 650 C C . SER A 1 83 ? -3.832 8.835 5.217 1.00 89.50 83 SER A C 1
ATOM 652 O O . SER A 1 83 ? -4.403 9.004 6.291 1.00 89.50 83 SER A O 1
ATOM 654 N N . PHE A 1 84 ? -4.469 8.941 4.050 1.00 90.94 84 PHE A N 1
ATOM 655 C CA . PHE A 1 84 ? -5.895 9.246 3.968 1.00 90.94 84 PHE A CA 1
ATOM 656 C C . PHE A 1 84 ? -6.752 8.181 4.669 1.00 90.94 84 PHE A C 1
ATOM 658 O O . PHE A 1 84 ? -7.622 8.513 5.473 1.00 90.94 84 PHE A O 1
ATOM 665 N N . SER A 1 85 ? -6.465 6.903 4.416 1.00 91.56 85 SER A N 1
ATOM 666 C CA . SER A 1 85 ? -7.190 5.780 5.025 1.00 91.56 85 SER A CA 1
ATOM 667 C C . SER A 1 85 ? -6.991 5.718 6.541 1.00 91.56 85 SER A C 1
ATOM 669 O O . SER A 1 85 ? -7.942 5.478 7.281 1.00 91.56 85 SER A O 1
ATOM 671 N N . ALA A 1 86 ? -5.769 5.975 7.013 1.00 90.31 86 ALA A N 1
ATOM 672 C CA . ALA A 1 86 ? -5.442 6.032 8.432 1.00 90.31 86 ALA A CA 1
ATOM 673 C C . ALA A 1 86 ? -6.186 7.178 9.131 1.00 90.31 86 ALA A C 1
ATOM 675 O O . ALA A 1 86 ? -6.798 6.961 10.173 1.00 90.31 86 ALA A O 1
ATOM 676 N N . ALA A 1 87 ? -6.237 8.364 8.514 1.00 89.06 87 ALA A N 1
ATOM 677 C CA . ALA A 1 87 ? -6.983 9.506 9.038 1.00 89.06 87 ALA A CA 1
ATOM 678 C C . ALA A 1 87 ? -8.488 9.215 9.157 1.00 89.06 87 ALA A C 1
ATOM 680 O O . ALA A 1 87 ? -9.092 9.518 10.184 1.00 89.06 87 ALA A O 1
ATOM 681 N N . GLN A 1 88 ? -9.090 8.577 8.145 1.00 90.69 88 GLN A N 1
ATOM 682 C CA . GLN A 1 88 ? -10.502 8.169 8.188 1.00 90.69 88 GLN A CA 1
ATOM 683 C C . GLN A 1 88 ? -10.805 7.154 9.296 1.00 90.69 88 GLN A C 1
ATOM 685 O O . GLN A 1 88 ? -11.926 7.109 9.795 1.00 90.69 88 GLN A O 1
ATOM 690 N N . LYS A 1 89 ? -9.817 6.334 9.661 1.00 88.25 89 LYS A N 1
ATOM 691 C CA . LYS A 1 89 ? -9.933 5.287 10.683 1.00 88.25 89 LYS A CA 1
ATOM 692 C C . LYS A 1 89 ? -9.411 5.721 12.053 1.00 88.25 89 LYS A C 1
ATOM 694 O O . LYS A 1 89 ? -9.399 4.900 12.963 1.00 88.25 89 LYS A O 1
ATOM 699 N N . SER A 1 90 ? -8.961 6.972 12.191 1.00 87.94 90 SER A N 1
ATOM 700 C CA . SER A 1 90 ? -8.268 7.474 13.387 1.00 87.94 90 SER A CA 1
ATOM 701 C C . SER A 1 90 ? -7.135 6.540 13.844 1.00 87.94 90 SER A C 1
ATOM 703 O O . SER A 1 90 ? -6.969 6.278 15.032 1.00 87.94 90 SER A O 1
ATOM 705 N N . ALA A 1 91 ? -6.381 6.006 12.879 1.00 86.75 91 ALA A N 1
ATOM 706 C CA . ALA A 1 91 ? -5.333 5.017 13.092 1.00 86.75 91 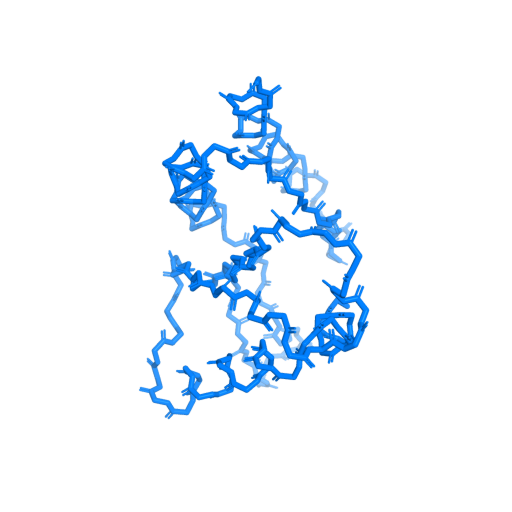ALA A CA 1
ATOM 707 C C . ALA A 1 91 ? -3.935 5.627 12.926 1.00 86.75 91 ALA A C 1
ATOM 709 O O . ALA A 1 91 ? -3.718 6.515 12.100 1.00 86.75 91 ALA A O 1
ATOM 710 N N . SER A 1 92 ? -2.963 5.094 13.666 1.00 86.31 92 SER A N 1
ATOM 711 C CA . SER A 1 92 ? -1.544 5.363 13.445 1.00 86.31 92 SER A CA 1
ATOM 712 C C . SER A 1 92 ? -0.986 4.483 12.323 1.00 86.31 92 SER A C 1
ATOM 714 O O . SER A 1 92 ? -1.417 3.349 12.115 1.00 86.31 92 SER A O 1
ATOM 716 N N . ILE A 1 93 ? 0.020 4.988 11.605 1.00 87.69 93 ILE A N 1
ATOM 717 C CA . ILE A 1 93 ? 0.742 4.211 10.589 1.00 87.69 93 ILE A CA 1
ATOM 718 C C . ILE A 1 93 ? 2.038 3.670 11.189 1.00 87.69 93 ILE A C 1
ATOM 720 O O . ILE A 1 93 ? 2.886 4.431 11.657 1.00 87.69 93 ILE A O 1
ATOM 724 N N . HIS A 1 94 ? 2.214 2.353 11.106 1.00 85.75 94 HIS A N 1
ATOM 725 C CA . HIS A 1 94 ? 3.446 1.660 11.468 1.00 85.75 94 HIS A CA 1
ATOM 726 C C . HIS A 1 94 ? 4.053 1.025 10.221 1.00 85.75 94 HIS A C 1
ATOM 728 O O . HIS A 1 94 ? 3.371 0.331 9.471 1.00 85.75 94 HIS A O 1
ATOM 734 N N . MET A 1 95 ? 5.342 1.270 9.990 1.00 82.94 95 MET A N 1
ATOM 735 C CA . MET A 1 95 ? 6.026 0.838 8.776 1.00 82.94 95 MET A CA 1
ATOM 736 C C . MET A 1 95 ? 7.383 0.226 9.128 1.00 82.94 95 MET A C 1
ATOM 738 O O . MET A 1 95 ? 8.132 0.824 9.907 1.00 82.94 95 MET A O 1
ATOM 742 N N . PRO A 1 96 ? 7.733 -0.946 8.572 1.00 80.31 96 PRO A N 1
ATOM 743 C CA . PRO A 1 96 ? 9.071 -1.483 8.734 1.00 80.31 96 PRO A CA 1
ATOM 744 C C . PRO A 1 96 ? 10.076 -0.595 8.004 1.00 80.31 96 PRO A C 1
ATOM 746 O O . PRO A 1 96 ? 9.770 0.031 6.986 1.00 80.31 96 PRO A O 1
ATOM 749 N N . ARG A 1 97 ? 11.312 -0.577 8.499 1.00 74.31 97 ARG A N 1
ATOM 750 C CA . ARG A 1 97 ? 12.407 0.076 7.790 1.00 74.31 97 ARG A CA 1
ATOM 751 C C . ARG A 1 97 ? 12.579 -0.593 6.424 1.00 74.31 97 ARG A C 1
ATOM 753 O O . ARG A 1 97 ? 12.836 -1.793 6.346 1.00 74.31 97 ARG A O 1
ATOM 760 N N . ILE A 1 98 ? 12.422 0.183 5.356 1.00 72.75 98 ILE A N 1
ATOM 761 C CA . ILE A 1 98 ? 12.668 -0.293 3.998 1.00 72.75 98 ILE A CA 1
ATOM 762 C C . ILE A 1 98 ? 14.133 -0.029 3.667 1.00 72.75 98 ILE A C 1
ATOM 764 O O . ILE A 1 98 ? 14.504 1.065 3.244 1.00 72.75 98 ILE A O 1
ATOM 768 N N . ASP A 1 99 ? 14.978 -1.031 3.891 1.00 59.22 99 ASP A N 1
ATOM 769 C CA . ASP A 1 99 ? 16.388 -0.946 3.529 1.00 59.22 99 ASP A CA 1
ATOM 770 C C . ASP A 1 99 ? 16.564 -1.216 2.030 1.00 59.22 99 ASP A C 1
ATOM 772 O O . ASP A 1 99 ? 16.235 -2.286 1.509 1.00 59.22 99 ASP A O 1
ATOM 776 N N . HIS A 1 100 ? 17.088 -0.220 1.320 1.00 57.28 100 HIS A N 1
ATOM 777 C CA . HIS A 1 100 ? 17.389 -0.321 -0.101 1.00 57.28 100 HIS A CA 1
ATOM 778 C C . HIS A 1 100 ? 18.632 -1.213 -0.287 1.00 57.28 100 HIS A C 1
ATOM 780 O O . HIS A 1 100 ? 19.748 -0.808 0.030 1.00 57.28 100 HIS A O 1
ATOM 786 N N . GLN A 1 101 ? 18.450 -2.451 -0.767 1.00 52.47 101 GLN A N 1
ATOM 787 C CA . GLN A 1 101 ? 19.530 -3.454 -0.860 1.00 52.47 101 GLN A CA 1
ATOM 788 C C . GLN A 1 101 ? 20.599 -3.151 -1.926 1.00 52.47 101 GLN A C 1
ATOM 790 O O . GLN A 1 101 ? 21.655 -3.785 -1.931 1.00 52.47 101 GLN A O 1
ATOM 795 N N . ASN A 1 102 ? 20.383 -2.169 -2.803 1.00 49.47 102 ASN A N 1
ATOM 796 C CA . ASN A 1 102 ? 21.385 -1.781 -3.790 1.00 49.47 102 ASN A CA 1
ATOM 797 C C . ASN A 1 102 ? 22.277 -0.672 -3.225 1.00 49.47 102 ASN A C 1
ATOM 799 O O . ASN A 1 102 ? 21.955 0.511 -3.293 1.00 49.47 102 ASN A O 1
ATOM 803 N N . GLY A 1 103 ? 23.432 -1.069 -2.688 1.00 45.75 103 GLY A N 1
ATOM 804 C CA . GLY A 1 103 ? 24.459 -0.189 -2.116 1.00 45.75 103 GLY A CA 1
ATOM 805 C C . GLY A 1 103 ? 25.122 0.807 -3.082 1.00 45.75 103 GLY A C 1
ATOM 806 O O . GLY A 1 103 ? 26.182 1.332 -2.752 1.00 45.75 103 GLY A O 1
ATOM 807 N N . SER A 1 104 ? 24.541 1.069 -4.256 1.00 49.31 104 SER A N 1
ATOM 808 C CA . SER A 1 104 ? 25.056 2.028 -5.236 1.00 49.31 104 SER A CA 1
ATOM 809 C C . SER A 1 104 ? 24.455 3.426 -5.110 1.00 49.31 104 SER A C 1
ATOM 811 O O . SER A 1 104 ? 25.094 4.365 -5.568 1.00 49.31 104 SER A O 1
ATOM 813 N N . ASP A 1 105 ? 23.293 3.597 -4.464 1.00 53.78 105 ASP A N 1
ATOM 814 C CA . ASP A 1 105 ? 22.632 4.906 -4.416 1.00 53.78 105 ASP A CA 1
ATOM 815 C C . ASP A 1 105 ? 22.083 5.259 -3.028 1.00 53.78 105 ASP A C 1
ATOM 817 O O . ASP A 1 105 ? 20.918 5.061 -2.685 1.00 53.78 105 ASP A O 1
ATOM 821 N N . ARG A 1 106 ? 22.951 5.846 -2.192 1.00 54.47 106 ARG A N 1
ATOM 822 C CA . ARG A 1 106 ? 22.550 6.447 -0.903 1.00 54.47 106 ARG A CA 1
ATOM 823 C C . ARG A 1 106 ? 21.481 7.542 -1.074 1.00 54.47 106 ARG A C 1
ATOM 825 O O . ARG A 1 106 ? 20.780 7.856 -0.114 1.00 54.47 106 ARG A O 1
ATOM 832 N N . SER A 1 107 ? 21.371 8.121 -2.272 1.00 56.66 107 SER A N 1
ATOM 833 C CA . SER A 1 107 ? 20.442 9.203 -2.610 1.00 56.66 107 SER A CA 1
ATOM 834 C C . SER A 1 107 ? 18.974 8.740 -2.666 1.00 56.66 107 SER A C 1
ATOM 836 O O . SER A 1 107 ? 18.082 9.440 -2.174 1.00 56.66 107 SER A O 1
ATOM 838 N N . GLU A 1 108 ? 18.719 7.530 -3.173 1.00 60.22 108 GLU A N 1
ATOM 839 C CA . GLU A 1 108 ? 17.373 6.955 -3.287 1.00 60.22 108 GLU A CA 1
ATOM 840 C C . GLU A 1 108 ? 16.820 6.545 -1.917 1.00 60.22 108 GLU A C 1
ATOM 842 O O . GLU A 1 108 ? 15.682 6.877 -1.582 1.00 60.22 108 GLU A O 1
ATOM 847 N N . GLY A 1 109 ? 17.645 5.917 -1.070 1.00 58.59 109 GLY A N 1
ATOM 848 C CA . GLY A 1 109 ? 17.253 5.548 0.297 1.00 58.59 109 GLY A CA 1
ATOM 849 C C . GLY A 1 109 ? 16.886 6.761 1.162 1.00 58.59 109 GLY A C 1
ATOM 850 O O . GLY A 1 109 ? 15.888 6.730 1.881 1.00 58.59 109 GLY A O 1
ATOM 851 N N . TYR A 1 110 ? 17.628 7.868 1.028 1.00 66.00 110 TYR A N 1
ATOM 852 C CA . TYR A 1 110 ? 17.296 9.132 1.694 1.00 66.00 110 TYR A CA 1
ATOM 853 C C . TYR A 1 110 ? 15.977 9.737 1.187 1.00 66.00 110 TYR A C 1
ATOM 855 O O . TYR A 1 110 ? 15.219 10.314 1.964 1.00 66.00 110 TYR A O 1
ATOM 863 N N . SER A 1 111 ? 15.673 9.585 -0.105 1.00 68.81 111 SER A N 1
ATOM 864 C CA . SER A 1 111 ? 14.428 10.089 -0.699 1.00 68.81 111 SER A CA 1
ATOM 865 C C . SER A 1 111 ? 13.205 9.304 -0.212 1.00 68.81 111 SER A C 1
ATOM 867 O O . SER A 1 111 ? 12.200 9.914 0.155 1.00 68.81 111 SER A O 1
ATOM 869 N N . VAL A 1 112 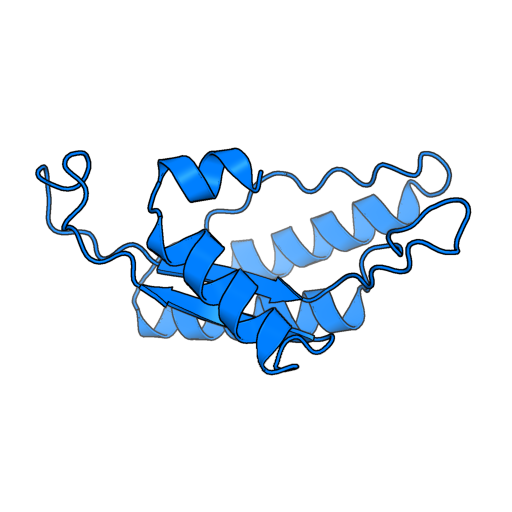? 13.320 7.974 -0.112 1.00 72.69 112 VAL A N 1
ATOM 870 C CA . VAL A 1 112 ? 12.307 7.099 0.507 1.00 72.69 112 VAL A CA 1
ATOM 871 C C . VAL A 1 112 ? 12.075 7.492 1.965 1.00 72.69 112 VAL A C 1
ATOM 873 O O . VAL A 1 112 ? 10.943 7.744 2.365 1.00 72.69 112 VAL A O 1
ATOM 876 N N . GLU A 1 113 ? 13.140 7.607 2.759 1.00 74.69 113 GLU A N 1
ATOM 877 C CA . GLU A 1 113 ? 13.028 7.956 4.176 1.00 74.69 113 GLU A CA 1
ATOM 878 C C . GLU A 1 113 ? 12.438 9.359 4.382 1.00 74.69 113 GLU A C 1
ATOM 880 O O . GLU A 1 113 ? 11.607 9.567 5.269 1.00 74.69 113 GLU A O 1
ATOM 885 N N . ARG A 1 114 ? 12.808 10.325 3.534 1.00 78.94 114 ARG A N 1
ATOM 886 C CA . ARG A 1 114 ? 12.239 11.678 3.548 1.00 78.94 114 ARG A CA 1
ATOM 887 C C . ARG A 1 114 ? 10.743 11.671 3.234 1.00 78.94 114 ARG A C 1
ATOM 889 O O . ARG A 1 114 ? 9.997 12.392 3.896 1.00 78.94 114 ARG A O 1
ATOM 896 N N . LEU A 1 115 ? 10.302 10.874 2.260 1.00 77.31 115 LEU A N 1
ATOM 897 C CA . LEU A 1 115 ? 8.879 10.709 1.950 1.00 77.31 115 LEU A CA 1
ATOM 898 C C . LEU A 1 115 ? 8.132 10.055 3.109 1.00 77.31 115 LEU A C 1
ATOM 900 O O . LEU A 1 115 ? 7.115 10.587 3.545 1.00 77.31 115 LEU A O 1
ATOM 904 N N . ILE A 1 116 ? 8.667 8.972 3.672 1.00 75.56 116 ILE A N 1
ATOM 905 C CA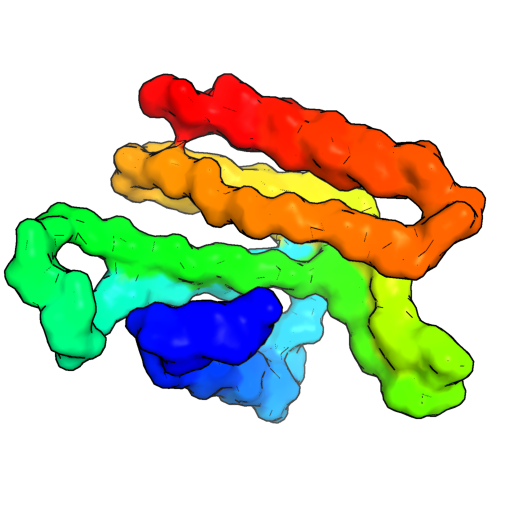 . ILE A 1 116 ? 8.067 8.316 4.840 1.00 75.56 116 ILE A CA 1
ATOM 906 C C . ILE A 1 116 ? 7.924 9.320 5.986 1.00 75.56 116 ILE A C 1
ATOM 908 O O . ILE A 1 116 ? 6.842 9.451 6.542 1.00 75.56 116 ILE A O 1
ATOM 912 N N . ARG A 1 117 ? 8.965 10.105 6.294 1.00 76.88 117 ARG A N 1
ATOM 913 C CA . ARG A 1 117 ? 8.897 11.148 7.333 1.00 76.88 117 ARG A CA 1
ATOM 914 C C . ARG A 1 117 ? 7.851 12.220 7.022 1.00 76.88 117 ARG A C 1
ATOM 916 O O . ARG A 1 117 ? 7.138 12.619 7.933 1.00 76.88 117 ARG A O 1
ATOM 923 N N . LYS A 1 118 ? 7.732 12.671 5.767 1.00 79.00 118 LYS A N 1
ATOM 924 C CA . LYS A 1 118 ? 6.717 13.655 5.337 1.00 79.00 118 LYS A CA 1
ATOM 925 C C . LYS A 1 118 ? 5.297 13.156 5.631 1.00 79.00 118 LYS A C 1
ATOM 927 O O . LYS A 1 118 ? 4.508 13.902 6.200 1.00 79.00 118 LYS A O 1
ATOM 932 N N . TYR A 1 119 ? 4.987 11.912 5.269 1.00 72.38 119 TYR A N 1
ATOM 933 C CA . TYR A 1 119 ? 3.637 11.354 5.415 1.00 72.38 119 TYR A CA 1
ATOM 934 C C . TYR A 1 119 ? 3.357 10.778 6.812 1.00 72.38 119 TYR A C 1
ATOM 936 O O . TYR A 1 119 ? 2.216 10.825 7.262 1.00 72.38 119 TYR A O 1
ATOM 944 N N . ALA A 1 120 ? 4.382 10.322 7.537 1.00 68.00 120 ALA A N 1
ATOM 945 C CA . ALA A 1 120 ? 4.266 9.913 8.937 1.00 68.00 120 ALA A CA 1
ATOM 946 C C . ALA A 1 120 ? 4.072 11.122 9.867 1.00 68.00 120 ALA A C 1
ATOM 948 O O . ALA A 1 120 ? 3.178 11.113 10.707 1.00 68.00 120 ALA A O 1
ATOM 949 N N . ALA A 1 121 ? 4.850 12.197 9.689 1.00 63.28 121 ALA A N 1
ATOM 950 C CA . ALA A 1 121 ? 4.736 13.399 10.520 1.00 63.28 121 ALA A CA 1
ATOM 951 C C . ALA A 1 121 ? 3.412 14.152 10.314 1.00 63.28 121 ALA A C 1
ATOM 953 O O . ALA A 1 121 ? 2.959 14.843 11.219 1.00 63.28 121 ALA A O 1
ATOM 954 N N . ALA A 1 122 ? 2.784 14.017 9.144 1.00 58.09 122 ALA A N 1
ATOM 955 C CA . ALA A 1 122 ? 1.497 14.643 8.865 1.00 58.09 122 ALA A CA 1
ATOM 956 C C . ALA A 1 122 ? 0.316 13.990 9.615 1.00 58.09 122 ALA A C 1
ATOM 958 O O . ALA A 1 122 ? -0.729 14.624 9.728 1.00 58.09 122 ALA A O 1
ATOM 959 N N . TYR A 1 123 ? 0.468 12.757 10.119 1.00 52.31 123 TYR A N 1
ATOM 960 C CA . TYR A 1 123 ? -0.651 11.959 10.646 1.00 52.31 123 TYR A CA 1
ATOM 961 C C . TYR A 1 123 ? -0.341 11.180 11.941 1.00 52.31 123 TYR A C 1
ATOM 963 O O . TYR A 1 123 ? -1.137 10.347 12.356 1.00 52.31 123 TYR A O 1
ATOM 971 N N . MET A 1 124 ? 0.787 11.452 12.607 1.00 42.69 124 MET A N 1
ATOM 972 C CA . MET A 1 124 ? 1.101 10.946 13.958 1.00 42.69 124 MET A CA 1
ATOM 973 C C . MET A 1 124 ? 0.583 11.880 15.077 1.00 42.69 124 MET A C 1
ATOM 975 O O . MET A 1 124 ? 1.322 12.173 16.016 1.00 42.69 124 MET A O 1
ATOM 979 N N . ALA A 1 125 ? -0.657 12.373 14.970 1.00 36.84 125 ALA A N 1
ATOM 980 C CA . ALA A 1 125 ? -1.301 13.223 15.982 1.00 36.84 125 ALA A CA 1
ATOM 981 C C . ALA A 1 125 ? -2.506 12.526 16.618 1.00 36.84 125 ALA A C 1
ATOM 983 O O . ALA A 1 125 ? -3.327 11.982 15.846 1.00 36.84 125 ALA A O 1
#

Sequence (125 aa):
MYDALARLSSQIPEAYEHASEFGDLHLGDLHLLEITGEDEENKDGNVNQWVALAVVQTYNPRRKVPRSSISIPELEQCLSKASFSAAQKSASIHMPRIDHQNGSDRSEGYSVERLIRKYAAAYMA

Foldseek 3Di:
DVVVVCVLDVVVVVVVVVCVVVVVQDQLDWDKDWDDPPDPVPPPDDDTDIDIDQRQWAADPVDPDRIDWGHLVSLLSSLVVVLVVCVVVVHADDDDQDDGPPPPDPPVSVSSVVSCCVSNVVRVD

Organism: Helianthus annuus (NCBI:txid4232)